Protein AF-A0A3D0TKE5-F1 (afdb_monomer)

Secondary structure (DSSP, 8-state):
------EE-TTT--EESSSS-TTTT-TTSEEEEEEEESSGGGHHHHHHTS---EEEEE-SS--BTTTTB-GGGTTHHHHHHHHHHS---EEEEE--SSHHHHHHHHHHHHHHTTTSSEEEEPPP-

Foldseek 3Di:
DDPLPFFAAPQAGATDSDHNHPLCPDPQADALEEEEEAHNVLVVVVVVVVPHRHYYHYFVHFDDVPVVRDSVNTCVVSVVVSLVVDNRQEYEQEYDPDPRSVVRLVVVCVVCPVSHNYYHYDDDD

Structure (mmCIF, N/CA/C/O backbone):
data_AF-A0A3D0TKE5-F1
#
_entry.id   AF-A0A3D0TKE5-F1
#
loop_
_atom_site.group_PDB
_atom_site.id
_atom_site.type_symbol
_atom_site.label_atom_id
_atom_site.label_alt_id
_atom_site.label_comp_id
_atom_site.label_asym_id
_atom_site.label_entity_id
_atom_site.label_seq_id
_atom_site.pdbx_PDB_ins_code
_atom_site.Cartn_x
_atom_site.Cartn_y
_atom_site.Cartn_z
_atom_site.occupancy
_atom_site.B_iso_or_equiv
_atom_site.auth_seq_id
_atom_site.auth_comp_id
_atom_site.auth_asym_id
_atom_site.auth_atom_id
_atom_site.pdbx_PDB_model_num
ATOM 1 N N . GLN A 1 1 ? -14.247 -25.923 -20.551 1.00 41.09 1 GLN A N 1
ATOM 2 C CA . GLN A 1 1 ? -12.952 -25.491 -19.986 1.00 41.09 1 GLN A CA 1
ATOM 3 C C . GLN A 1 1 ? -13.103 -24.023 -19.604 1.00 41.09 1 GLN A C 1
ATOM 5 O O . GLN A 1 1 ? -13.079 -23.171 -20.483 1.00 41.09 1 GLN A O 1
ATOM 10 N N . VAL A 1 2 ? -13.428 -23.731 -18.342 1.00 48.38 2 VAL A N 1
ATOM 11 C CA . VAL A 1 2 ? -13.696 -22.353 -17.904 1.00 48.38 2 VAL A CA 1
ATOM 12 C C . VAL A 1 2 ? -12.344 -21.673 -17.712 1.00 48.38 2 VAL A C 1
ATOM 14 O O . VAL A 1 2 ? -11.656 -21.917 -16.729 1.00 48.38 2 VAL A O 1
ATOM 17 N N . LYS A 1 3 ? -11.913 -20.882 -18.699 1.00 54.31 3 LYS A N 1
ATOM 18 C CA . LYS A 1 3 ? -10.858 -19.888 -18.492 1.00 54.31 3 LYS A CA 1
ATOM 19 C C . LYS A 1 3 ? -11.466 -18.805 -17.604 1.00 54.31 3 LYS A C 1
ATOM 21 O O . LYS A 1 3 ? -12.072 -17.871 -18.124 1.00 54.31 3 LYS A O 1
ATOM 26 N N . GLU A 1 4 ? -11.378 -18.963 -16.289 1.00 62.72 4 GLU A N 1
ATOM 27 C CA . GLU A 1 4 ? -11.609 -17.849 -15.371 1.00 62.72 4 GLU A CA 1
ATOM 28 C C . GLU A 1 4 ? -10.658 -16.727 -15.794 1.00 62.72 4 GLU A C 1
ATOM 30 O O . GLU A 1 4 ? -9.435 -16.881 -15.786 1.00 62.72 4 GLU A O 1
ATOM 35 N N . GLN A 1 5 ? -11.220 -15.630 -16.304 1.00 77.56 5 GLN A N 1
ATOM 36 C CA . GLN A 1 5 ? -10.426 -14.482 -16.712 1.00 77.56 5 GLN A CA 1
ATOM 37 C C . GLN A 1 5 ? -9.968 -13.781 -15.439 1.00 77.56 5 GLN A C 1
ATOM 39 O O . GLN A 1 5 ? -10.718 -13.004 -14.848 1.00 77.56 5 GLN A O 1
ATOM 44 N N . ILE A 1 6 ? -8.745 -14.093 -15.008 1.00 85.56 6 ILE A N 1
ATOM 45 C CA . ILE A 1 6 ? -8.073 -13.357 -13.942 1.00 85.56 6 ILE A CA 1
ATOM 46 C C . ILE A 1 6 ? -8.075 -11.879 -14.337 1.00 85.56 6 ILE A C 1
ATOM 48 O O . ILE A 1 6 ? -7.592 -11.499 -15.404 1.00 85.56 6 ILE A O 1
ATOM 52 N N . ARG A 1 7 ? -8.642 -11.056 -13.461 1.00 92.06 7 ARG A N 1
ATOM 53 C CA . ARG A 1 7 ? -8.787 -9.607 -13.607 1.00 92.06 7 ARG A CA 1
ATOM 54 C C . ARG A 1 7 ? -8.223 -8.902 -12.380 1.00 92.06 7 ARG A C 1
ATOM 56 O O . ARG A 1 7 ? -7.784 -9.535 -11.420 1.00 92.06 7 ARG A O 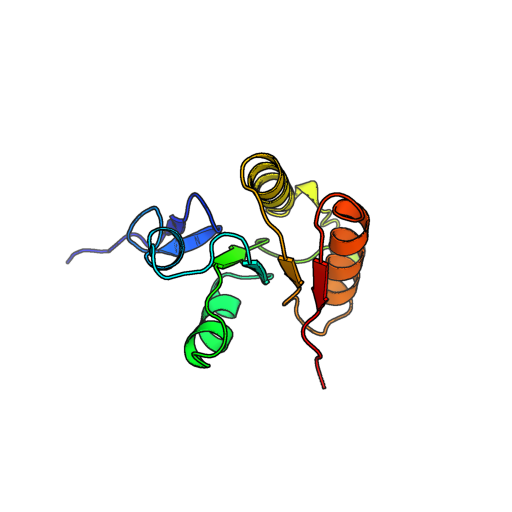1
ATOM 63 N N . TYR A 1 8 ? -8.235 -7.575 -12.419 1.00 94.75 8 TYR A N 1
ATOM 64 C CA . TYR A 1 8 ? -7.878 -6.745 -11.276 1.00 94.75 8 TYR A CA 1
ATOM 65 C C . TYR A 1 8 ? -9.131 -6.333 -10.509 1.00 94.75 8 TYR A C 1
ATOM 67 O O . TYR A 1 8 ? -10.097 -5.864 -11.105 1.00 94.75 8 TYR A O 1
ATOM 75 N N . CYS A 1 9 ? -9.092 -6.474 -9.187 1.00 96.19 9 CYS A N 1
ATOM 76 C CA . CYS A 1 9 ? -10.138 -6.002 -8.286 1.00 96.19 9 CYS A CA 1
ATOM 77 C C . CYS A 1 9 ? -10.365 -4.492 -8.465 1.00 96.19 9 CYS A C 1
ATOM 79 O O . CYS A 1 9 ? -9.408 -3.711 -8.451 1.00 96.19 9 CYS A O 1
ATOM 81 N N . SER A 1 10 ? -11.622 -4.067 -8.571 1.00 94.50 10 SER A N 1
ATOM 82 C CA . SER A 1 10 ? -12.003 -2.655 -8.703 1.00 94.50 10 SER A CA 1
ATOM 83 C C . SER A 1 10 ? -11.540 -1.797 -7.518 1.00 94.50 10 SER A C 1
ATOM 85 O O . SER A 1 10 ? -11.202 -0.627 -7.711 1.00 94.50 10 SER A O 1
ATOM 87 N N . VAL A 1 11 ? -11.449 -2.391 -6.321 1.00 94.56 11 VAL A N 1
ATOM 88 C CA . VAL A 1 11 ? -11.097 -1.714 -5.060 1.00 94.56 11 VAL A CA 1
ATOM 89 C C . VAL A 1 11 ? -9.587 -1.673 -4.826 1.00 94.56 11 VAL A C 1
ATOM 91 O O . VAL A 1 11 ? -9.003 -0.598 -4.706 1.00 94.56 11 VAL A O 1
ATOM 94 N N . CYS A 1 12 ? -8.935 -2.837 -4.738 1.00 95.75 12 CYS A N 1
ATOM 95 C CA . CYS A 1 12 ? -7.519 -2.925 -4.366 1.00 95.75 12 CYS A CA 1
ATOM 96 C C . CYS A 1 12 ? -6.567 -3.089 -5.550 1.00 95.75 12 CYS A C 1
ATOM 98 O O . CYS A 1 12 ? -5.361 -2.987 -5.361 1.00 95.75 12 CYS A O 1
ATOM 100 N N . SER A 1 13 ? -7.076 -3.357 -6.757 1.00 96.38 13 SER A N 1
ATOM 101 C CA . SER A 1 13 ? -6.276 -3.706 -7.943 1.00 96.38 13 SER A CA 1
ATOM 102 C C . SER A 1 13 ? -5.406 -4.969 -7.794 1.00 96.38 13 SER A C 1
ATOM 104 O O . SER A 1 13 ? -4.488 -5.180 -8.578 1.00 96.38 13 SER A O 1
ATOM 106 N N . GLY A 1 14 ? -5.693 -5.839 -6.820 1.00 95.31 14 GLY A N 1
ATOM 107 C CA . GLY A 1 14 ? -5.111 -7.186 -6.733 1.00 95.31 14 GLY A CA 1
ATOM 108 C C . GLY A 1 14 ? -5.722 -8.158 -7.748 1.00 95.31 14 GLY A C 1
ATOM 109 O O . GLY A 1 14 ? -6.782 -7.877 -8.307 1.00 95.31 14 GLY A O 1
ATOM 110 N N . PHE A 1 15 ? -5.075 -9.306 -7.973 1.00 94.25 15 PHE A N 1
ATOM 111 C CA . PHE A 1 15 ? -5.631 -10.360 -8.828 1.00 94.25 15 PHE A CA 1
ATOM 112 C C . PHE A 1 15 ? -6.893 -10.954 -8.215 1.00 94.25 15 PHE A C 1
ATOM 114 O O . PHE A 1 15 ? -6.936 -11.243 -7.019 1.00 94.25 15 PHE A O 1
ATOM 121 N N . THR A 1 16 ? -7.909 -11.152 -9.046 1.00 94.12 16 THR A N 1
ATOM 122 C CA . THR A 1 16 ? -9.133 -11.825 -8.642 1.00 94.12 16 THR A CA 1
ATOM 123 C C . THR A 1 16 ? -9.905 -12.359 -9.840 1.00 94.12 16 THR A C 1
ATOM 125 O O . THR A 1 16 ? -9.796 -11.859 -10.956 1.00 94.12 16 THR A O 1
ATOM 128 N N . ASP A 1 17 ? -10.698 -13.381 -9.591 1.00 92.81 17 ASP A N 1
ATOM 129 C CA . ASP A 1 17 ? -11.746 -13.928 -10.440 1.00 92.81 17 ASP A CA 1
ATOM 130 C C . ASP A 1 17 ? -13.131 -13.351 -10.084 1.00 92.81 17 ASP A C 1
ATOM 132 O O . ASP A 1 17 ? -14.017 -13.331 -10.937 1.00 92.81 17 ASP A O 1
ATOM 136 N N . ILE A 1 18 ? -13.314 -12.787 -8.883 1.00 92.62 18 ILE A N 1
ATOM 137 C CA . ILE A 1 18 ? -14.566 -12.193 -8.382 1.00 92.62 18 ILE A CA 1
ATOM 138 C C . ILE A 1 18 ? -14.321 -10.738 -7.962 1.00 92.62 18 ILE A C 1
ATOM 140 O O . ILE A 1 18 ? -13.402 -10.449 -7.210 1.00 92.62 18 ILE A O 1
ATOM 144 N N . ASP A 1 19 ? -15.141 -9.798 -8.432 1.00 93.19 19 ASP A N 1
ATOM 145 C CA . ASP A 1 19 ? -14.979 -8.370 -8.128 1.00 93.19 19 ASP A CA 1
ATOM 146 C C . ASP A 1 19 ? -16.166 -7.843 -7.298 1.00 93.19 19 ASP A C 1
ATOM 148 O O . ASP A 1 19 ? -17.300 -7.951 -7.773 1.00 93.19 19 ASP A O 1
ATOM 152 N N . PRO A 1 20 ? -15.955 -7.270 -6.092 1.00 94.44 20 PRO A N 1
ATOM 153 C CA . PRO A 1 20 ? -14.684 -7.104 -5.371 1.00 94.44 20 PRO A CA 1
ATOM 154 C C . PRO A 1 20 ? -14.052 -8.423 -4.912 1.00 94.44 20 PRO A C 1
ATOM 156 O O . PRO A 1 20 ? -14.755 -9.390 -4.629 1.00 94.44 20 PRO A O 1
ATOM 159 N N . CYS A 1 21 ? -12.720 -8.440 -4.783 1.00 95.69 21 CYS A N 1
ATOM 160 C CA . CYS A 1 21 ? -12.003 -9.642 -4.355 1.00 95.69 21 CYS A CA 1
ATOM 161 C C . CYS A 1 21 ? -12.373 -10.064 -2.928 1.00 95.69 21 CYS A C 1
ATOM 163 O O . CYS A 1 21 ? -12.758 -9.233 -2.101 1.00 95.69 21 CYS A O 1
ATOM 165 N N . ALA A 1 22 ? -12.136 -11.342 -2.618 1.00 94.31 22 ALA A N 1
ATOM 166 C CA . ALA A 1 22 ? -12.465 -11.937 -1.325 1.00 94.31 22 ALA A CA 1
ATOM 167 C C . ALA A 1 22 ? -11.916 -11.156 -0.121 1.00 94.31 22 ALA A C 1
ATOM 169 O O . ALA A 1 22 ? -12.573 -11.119 0.906 1.00 94.31 22 ALA A O 1
ATOM 170 N N . ILE A 1 23 ? -10.751 -10.502 -0.234 1.00 95.25 23 ILE A N 1
ATOM 171 C CA . ILE A 1 23 ? -10.179 -9.691 0.856 1.00 95.25 23 ILE A CA 1
ATOM 172 C C . ILE A 1 23 ? -10.958 -8.380 1.040 1.00 95.25 23 ILE A C 1
ATOM 174 O O . ILE A 1 23 ? -11.261 -7.993 2.166 1.00 95.25 23 ILE A O 1
ATOM 178 N N . CYS A 1 24 ? -11.304 -7.701 -0.055 1.00 95.19 24 CYS A N 1
ATOM 179 C CA . CYS A 1 24 ? -12.041 -6.437 -0.011 1.00 95.19 24 CYS A CA 1
ATOM 180 C C . CYS A 1 24 ? -13.496 -6.622 0.428 1.00 95.19 24 CYS A C 1
ATOM 182 O O . CYS A 1 24 ? -14.035 -5.749 1.098 1.00 95.19 24 CYS A O 1
ATOM 184 N N . SER A 1 25 ? -14.126 -7.745 0.078 1.00 95.19 25 SER A N 1
ATOM 185 C CA . SER A 1 25 ? -15.503 -8.049 0.476 1.00 95.19 25 SER A CA 1
ATOM 186 C C . SER A 1 25 ? -15.616 -8.674 1.872 1.00 95.19 25 SER A C 1
ATOM 188 O O . SER A 1 25 ? -16.729 -8.904 2.344 1.00 95.19 25 SER A O 1
ATOM 190 N N . HIS A 1 26 ? -14.500 -8.999 2.537 1.00 95.00 26 HIS A N 1
ATOM 191 C CA . HIS A 1 26 ? -14.544 -9.6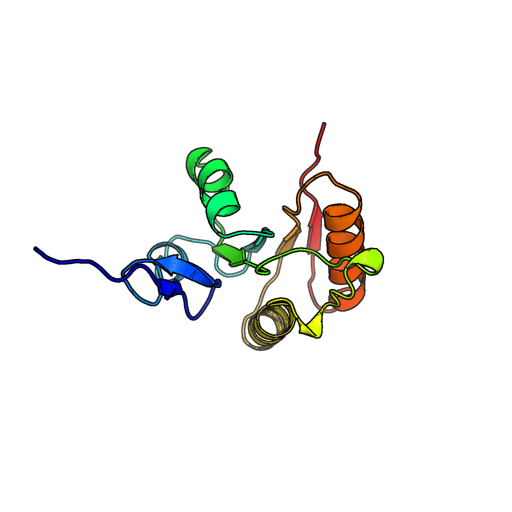87 3.824 1.00 95.00 26 HIS A CA 1
ATOM 192 C C . HIS A 1 26 ? -14.818 -8.722 4.981 1.00 95.00 26 HIS A C 1
ATOM 194 O O . HIS A 1 26 ? -13.981 -7.896 5.340 1.00 95.00 26 HIS A O 1
ATOM 200 N N . SER A 1 27 ? -15.978 -8.876 5.618 1.00 92.44 27 SER A N 1
ATOM 201 C CA . SER A 1 27 ? -16.427 -8.017 6.720 1.00 92.44 27 SER A CA 1
ATOM 202 C C . SER A 1 27 ? -15.641 -8.184 8.023 1.00 92.44 27 SER A C 1
ATOM 204 O O . SER A 1 27 ? -15.692 -7.298 8.867 1.00 92.44 27 SER A O 1
ATOM 206 N N . SER A 1 28 ? -14.913 -9.293 8.203 1.00 93.62 28 SER A N 1
ATOM 207 C CA . SER A 1 28 ? -14.080 -9.509 9.398 1.00 93.62 28 SER A CA 1
ATOM 208 C C . SER A 1 28 ? -12.711 -8.815 9.321 1.00 93.62 28 SER A C 1
ATOM 210 O O . SER A 1 28 ? -11.990 -8.772 10.318 1.00 93.62 28 SER A O 1
ATOM 212 N N . ARG A 1 29 ? -12.340 -8.290 8.141 1.00 94.81 29 ARG A N 1
ATOM 213 C CA . ARG A 1 29 ? -11.103 -7.528 7.928 1.00 94.81 29 ARG A CA 1
ATOM 214 C C . ARG A 1 29 ? -11.266 -6.102 8.420 1.00 94.81 29 ARG A C 1
ATOM 216 O O . ARG A 1 29 ? -12.332 -5.504 8.271 1.00 94.81 29 ARG A O 1
ATOM 223 N N . ASP A 1 30 ? -10.170 -5.531 8.897 1.00 95.38 30 ASP A N 1
ATOM 224 C CA . ASP A 1 30 ? -10.129 -4.110 9.205 1.00 95.38 30 ASP A CA 1
ATOM 225 C C . ASP A 1 30 ? -10.029 -3.292 7.909 1.00 95.38 30 ASP A C 1
ATOM 227 O O . ASP A 1 30 ? -8.995 -3.243 7.243 1.00 95.38 30 ASP A O 1
ATOM 231 N N . GLN A 1 31 ? -11.134 -2.650 7.534 1.00 94.31 31 GLN A N 1
ATOM 232 C CA . GLN A 1 31 ? -11.209 -1.818 6.333 1.00 94.31 31 GLN A CA 1
ATOM 233 C C . GLN A 1 31 ? -10.515 -0.458 6.507 1.00 94.31 31 GLN A C 1
ATOM 235 O O . GLN A 1 31 ? -10.312 0.242 5.515 1.00 94.31 31 GLN A O 1
ATOM 240 N N . GLN A 1 32 ? -10.158 -0.074 7.739 1.00 95.25 32 GLN A N 1
ATOM 241 C CA . GLN A 1 32 ? -9.462 1.179 8.040 1.00 95.25 32 GLN A CA 1
ATOM 242 C C . GLN A 1 32 ? -7.937 1.040 7.965 1.00 95.25 32 GLN A C 1
ATOM 244 O O . GLN A 1 32 ? -7.249 2.056 7.870 1.00 95.25 32 GLN A O 1
ATOM 249 N N . GLN A 1 33 ? -7.417 -0.191 7.966 1.00 96.06 33 GLN A N 1
ATOM 250 C CA . GLN A 1 33 ? -6.000 -0.487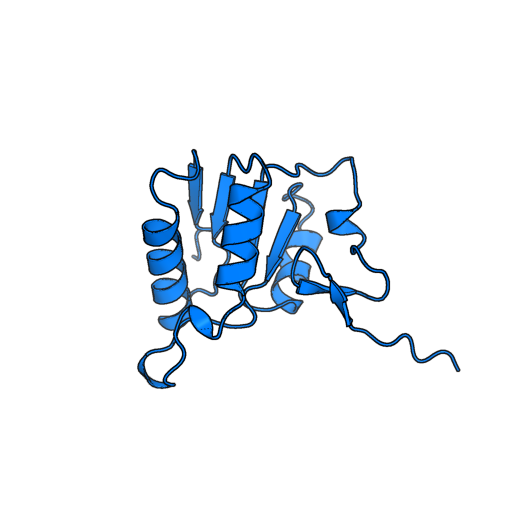 7.765 1.00 96.06 33 GLN A CA 1
ATOM 251 C C . GLN A 1 33 ? -5.737 -0.897 6.315 1.00 96.06 33 GLN A C 1
ATOM 253 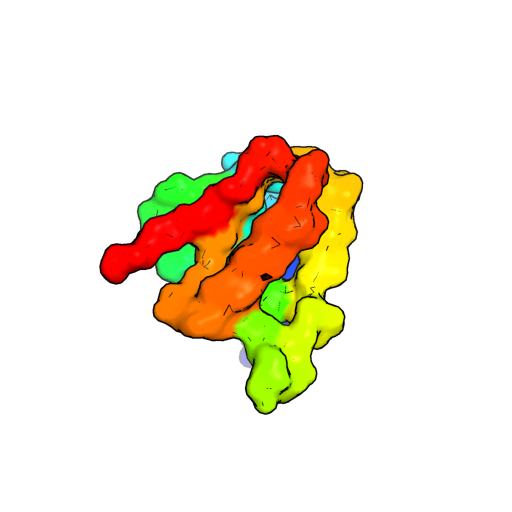O O . GLN A 1 33 ? -6.217 -1.934 5.848 1.00 96.06 33 GLN A O 1
ATOM 258 N N . VAL A 1 34 ? -4.932 -0.110 5.600 1.00 96.94 34 VAL A N 1
ATOM 259 C CA . VAL A 1 34 ? -4.579 -0.379 4.199 1.00 96.94 34 VAL A CA 1
ATOM 260 C C . VAL A 1 34 ? -3.084 -0.650 4.067 1.00 96.94 34 VAL A C 1
ATOM 262 O O . VAL A 1 34 ? -2.258 0.228 4.298 1.00 96.94 34 VAL A O 1
ATOM 265 N N . CYS A 1 35 ? -2.732 -1.855 3.625 1.00 96.88 35 CYS A N 1
ATOM 266 C CA . CYS A 1 35 ? -1.373 -2.226 3.250 1.00 96.88 35 CYS A CA 1
ATOM 267 C C . CYS A 1 35 ? -1.141 -1.969 1.755 1.00 96.88 35 CYS A C 1
ATOM 269 O O . CYS A 1 35 ? -1.780 -2.577 0.892 1.00 96.88 35 CYS A O 1
ATOM 271 N N . VAL A 1 36 ? -0.237 -1.045 1.443 1.00 97.00 36 VAL A N 1
ATOM 272 C CA . VAL A 1 36 ? 0.092 -0.640 0.075 1.00 97.00 36 VAL A CA 1
ATOM 273 C C . VAL A 1 36 ? 1.276 -1.450 -0.433 1.00 97.00 36 VAL A C 1
ATOM 275 O O . VAL A 1 36 ? 2.354 -1.402 0.154 1.00 97.00 36 VAL A O 1
ATOM 278 N N . VAL A 1 37 ? 1.092 -2.137 -1.557 1.00 96.12 37 VAL A N 1
ATOM 279 C CA . VAL A 1 37 ? 2.118 -2.950 -2.222 1.00 96.12 37 VAL A CA 1
ATOM 280 C C . VAL A 1 37 ? 2.333 -2.508 -3.670 1.00 96.12 37 VAL A C 1
ATOM 282 O O . VAL A 1 37 ? 1.458 -1.898 -4.286 1.00 96.12 37 VAL A O 1
ATOM 285 N N . GLU A 1 38 ? 3.489 -2.835 -4.247 1.00 95.38 38 GLU A N 1
ATOM 286 C CA . GLU A 1 38 ? 3.817 -2.451 -5.628 1.00 95.38 38 GLU A CA 1
ATOM 287 C C . GLU A 1 38 ? 3.058 -3.294 -6.656 1.00 95.38 38 GLU A C 1
ATOM 289 O O . GLU A 1 38 ? 2.477 -2.754 -7.598 1.00 95.38 38 GLU A O 1
ATOM 294 N N . GLN A 1 39 ? 3.031 -4.614 -6.469 1.00 95.25 39 GLN A N 1
ATOM 295 C CA . GLN A 1 39 ? 2.495 -5.576 -7.430 1.00 95.25 39 GLN A CA 1
ATOM 296 C C . GLN A 1 39 ? 1.497 -6.541 -6.765 1.00 95.25 39 GLN A C 1
ATOM 298 O O . GLN A 1 39 ? 1.588 -6.794 -5.562 1.00 95.25 39 GLN A O 1
ATOM 303 N N . PRO A 1 40 ? 0.539 -7.133 -7.507 1.00 94.19 40 PRO A N 1
ATOM 304 C CA . PRO A 1 40 ? -0.473 -8.012 -6.910 1.00 94.19 40 PRO A CA 1
ATOM 305 C C . PRO A 1 40 ? 0.113 -9.252 -6.236 1.00 94.19 40 PRO A C 1
ATOM 307 O O . PRO A 1 40 ? -0.418 -9.737 -5.241 1.00 94.19 40 PRO A O 1
ATOM 310 N N . ASN A 1 41 ? 1.226 -9.760 -6.767 1.00 92.81 41 ASN A N 1
ATOM 311 C CA . ASN A 1 41 ? 1.949 -10.900 -6.208 1.00 92.81 41 ASN A CA 1
ATOM 312 C C . ASN A 1 41 ? 2.554 -10.602 -4.824 1.00 92.81 41 ASN A C 1
ATOM 314 O O . ASN A 1 41 ? 2.771 -11.537 -4.058 1.00 92.81 41 ASN A O 1
ATOM 318 N N . ASN A 1 42 ? 2.774 -9.332 -4.467 1.00 92.19 42 ASN A N 1
ATOM 319 C CA . ASN A 1 42 ? 3.250 -8.944 -3.139 1.00 92.19 42 ASN A CA 1
ATOM 320 C C . ASN A 1 42 ? 2.184 -9.127 -2.043 1.00 92.19 42 ASN A C 1
ATOM 322 O O . ASN A 1 42 ? 2.541 -9.168 -0.870 1.00 92.19 42 ASN A O 1
ATOM 326 N N . ILE A 1 43 ? 0.899 -9.288 -2.391 1.00 93.44 43 ILE A N 1
ATOM 327 C CA . ILE A 1 43 ? -0.161 -9.578 -1.409 1.00 93.44 43 ILE A CA 1
ATOM 328 C C . ILE A 1 43 ? 0.057 -10.960 -0.782 1.00 93.44 43 ILE A C 1
ATOM 330 O O . ILE A 1 43 ? -0.015 -11.112 0.435 1.00 93.44 43 ILE A O 1
ATOM 334 N N . PHE A 1 44 ? 0.357 -11.965 -1.609 1.00 91.94 44 PHE A N 1
ATOM 335 C CA . PHE A 1 44 ? 0.441 -13.365 -1.193 1.00 91.94 44 PHE A CA 1
ATOM 336 C C . PHE A 1 44 ? 1.387 -13.635 -0.006 1.00 91.94 44 PHE A C 1
ATOM 338 O O . PHE A 1 44 ? 0.945 -14.292 0.935 1.00 91.94 44 PHE A O 1
ATOM 345 N N . PRO A 1 45 ? 2.652 -13.164 0.021 1.00 91.06 45 PRO A N 1
ATOM 346 C CA . PRO A 1 45 ? 3.540 -13.420 1.157 1.00 91.06 45 PRO A CA 1
ATOM 347 C C . PRO A 1 45 ? 3.043 -12.789 2.465 1.00 91.06 45 PRO A C 1
ATOM 349 O O . PRO A 1 45 ? 3.189 -13.402 3.522 1.00 91.06 45 PRO A O 1
ATOM 352 N N . ILE A 1 46 ? 2.419 -11.607 2.404 1.00 91.69 46 ILE A N 1
ATOM 353 C CA . ILE A 1 46 ? 1.865 -10.932 3.586 1.00 91.69 46 ILE A CA 1
ATOM 354 C C . ILE A 1 46 ? 0.634 -11.693 4.079 1.00 91.69 46 ILE A C 1
ATOM 356 O O . ILE A 1 46 ? 0.526 -11.996 5.264 1.00 91.69 46 ILE A O 1
ATOM 360 N N . GLU A 1 47 ? -0.261 -12.057 3.166 1.00 92.56 47 GLU A N 1
ATOM 361 C CA . GLU A 1 47 ? -1.483 -12.798 3.469 1.00 92.56 47 GLU A CA 1
ATOM 362 C C . GLU A 1 47 ? -1.169 -14.185 4.056 1.00 92.56 47 GLU A C 1
ATOM 364 O O . GLU A 1 47 ? -1.752 -14.594 5.057 1.00 92.56 47 GLU A O 1
ATOM 369 N N . LYS A 1 48 ? -0.159 -14.875 3.506 1.00 91.69 48 LYS A N 1
ATOM 370 C CA . LYS A 1 48 ? 0.310 -16.180 3.993 1.00 91.69 48 LYS A CA 1
ATOM 371 C C . LYS A 1 48 ? 0.831 -16.131 5.433 1.00 91.69 48 LYS A C 1
ATOM 373 O O . LYS A 1 48 ? 0.782 -17.151 6.116 1.00 91.69 48 LYS A O 1
ATOM 378 N N . SER A 1 49 ? 1.319 -14.981 5.905 1.00 89.94 49 SER A N 1
ATOM 379 C CA . SER A 1 49 ? 1.752 -14.834 7.302 1.00 89.94 49 SER A CA 1
ATOM 380 C C . SER A 1 49 ? 0.591 -14.957 8.298 1.00 89.94 49 SER A C 1
ATOM 382 O O . SER A 1 49 ? 0.818 -15.306 9.452 1.00 89.94 49 SER A O 1
ATOM 384 N N . GLY A 1 50 ? -0.643 -14.650 7.876 1.00 89.25 50 GLY A N 1
ATOM 385 C CA . GLY A 1 50 ? -1.832 -14.629 8.734 1.00 89.25 50 GLY A CA 1
ATOM 386 C C . GLY A 1 50 ? -1.838 -13.534 9.812 1.00 89.25 50 GLY A C 1
ATOM 387 O O . GLY A 1 50 ? -2.788 -13.455 10.591 1.00 89.25 50 GLY A O 1
ATOM 388 N N . VAL A 1 51 ? -0.800 -12.691 9.875 1.00 89.00 51 VAL A N 1
ATOM 389 C CA . VAL A 1 51 ? -0.648 -11.645 10.900 1.00 89.00 51 VAL A CA 1
ATOM 390 C C . VAL A 1 51 ? -1.456 -10.401 10.542 1.00 89.00 51 VAL A C 1
ATOM 392 O O . VAL A 1 51 ? -2.097 -9.800 11.403 1.00 89.00 51 VAL A O 1
ATOM 395 N N . PHE A 1 52 ? -1.447 -10.013 9.267 1.00 93.00 52 PHE A N 1
ATOM 396 C CA . PHE A 1 52 ? -2.139 -8.817 8.807 1.00 93.00 52 PHE A CA 1
ATOM 397 C C . PHE A 1 52 ? -3.623 -9.100 8.550 1.00 93.00 52 PHE A C 1
ATOM 399 O O . PHE A 1 52 ? -3.973 -9.957 7.741 1.00 93.00 52 PHE A O 1
ATOM 406 N N . LYS A 1 53 ? -4.502 -8.353 9.228 1.00 93.62 53 LYS A N 1
ATOM 407 C CA . LYS A 1 53 ? -5.966 -8.488 9.117 1.00 93.62 53 LYS A CA 1
ATOM 408 C C . LYS A 1 53 ? -6.648 -7.312 8.422 1.00 93.62 53 LYS A C 1
ATOM 410 O O . LYS A 1 53 ? -7.874 -7.297 8.329 1.00 93.62 53 LYS A O 1
ATOM 415 N N . GLY A 1 54 ? -5.875 -6.348 7.934 1.00 95.50 54 GLY A N 1
ATOM 416 C CA . GLY A 1 54 ? -6.405 -5.258 7.131 1.00 95.50 54 GLY A CA 1
ATOM 417 C C . GLY A 1 54 ? -6.614 -5.659 5.672 1.00 95.50 54 GLY A C 1
ATOM 418 O O . GLY A 1 54 ? -6.620 -6.839 5.301 1.00 95.50 54 GLY A O 1
ATOM 419 N N . VAL A 1 55 ? -6.757 -4.648 4.827 1.00 96.50 55 VAL A N 1
ATOM 420 C CA . VAL A 1 55 ? -6.956 -4.791 3.383 1.00 96.50 55 VAL A CA 1
ATOM 421 C C . VAL A 1 55 ? -5.762 -4.259 2.599 1.00 96.50 55 VAL A C 1
ATOM 423 O O . VAL A 1 55 ? -4.928 -3.528 3.121 1.00 96.50 55 VAL A O 1
ATOM 426 N N . TYR A 1 56 ? -5.667 -4.619 1.321 1.00 97.12 56 TYR A N 1
ATOM 427 C CA . TYR A 1 56 ? -4.528 -4.249 0.477 1.00 97.12 56 TYR A CA 1
ATOM 428 C C . TYR A 1 56 ? -4.876 -3.163 -0.529 1.00 97.12 56 TYR A C 1
ATOM 430 O O . TYR A 1 56 ? -6.045 -2.981 -0.875 1.00 97.12 56 TYR A O 1
ATOM 438 N N . HIS A 1 57 ? -3.858 -2.489 -1.052 1.00 97.62 57 HIS A N 1
ATOM 439 C CA . HIS A 1 57 ? -3.931 -1.656 -2.248 1.00 97.62 57 HIS A CA 1
ATOM 440 C C . HIS A 1 57 ? -2.689 -1.869 -3.108 1.00 97.62 57 HIS A C 1
ATOM 442 O O . HIS A 1 57 ? -1.575 -1.823 -2.597 1.00 97.62 57 HIS A O 1
ATOM 448 N N . VAL A 1 58 ? -2.869 -2.080 -4.409 1.00 97.44 58 VAL A N 1
ATOM 449 C CA . VAL A 1 58 ? -1.771 -2.360 -5.335 1.00 97.44 58 VAL A CA 1
ATOM 450 C C . VAL A 1 58 ? -1.512 -1.167 -6.249 1.00 97.44 58 VAL A C 1
ATOM 452 O O . VAL A 1 58 ? -2.400 -0.732 -6.987 1.00 97.44 58 VAL A O 1
ATOM 455 N N . LEU A 1 59 ? -0.275 -0.666 -6.229 1.00 96.44 59 LEU A N 1
ATOM 456 C CA . LEU A 1 59 ? 0.158 0.502 -7.000 1.00 96.44 59 LEU A CA 1
ATOM 457 C C . LEU A 1 59 ? 0.374 0.222 -8.492 1.00 96.44 59 LEU A C 1
ATOM 459 O O . LEU A 1 59 ? 0.344 1.170 -9.268 1.00 96.44 59 LEU A O 1
ATOM 463 N N . MET A 1 60 ? 0.540 -1.042 -8.896 1.00 94.81 60 MET A N 1
ATOM 464 C CA . MET A 1 60 ? 0.931 -1.459 -10.256 1.00 94.81 60 MET A CA 1
ATOM 465 C C . MET A 1 60 ? 2.342 -1.006 -10.653 1.00 94.81 60 MET A C 1
ATOM 467 O O . MET A 1 60 ? 2.621 -0.761 -11.823 1.00 94.81 60 MET A O 1
ATOM 471 N N . GLY A 1 61 ? 3.253 -0.905 -9.688 1.00 94.12 61 GLY A N 1
ATOM 472 C CA . GLY A 1 61 ? 4.625 -0.470 -9.923 1.00 94.12 61 GLY A CA 1
ATOM 473 C C . GLY A 1 61 ? 5.184 0.372 -8.791 1.00 94.12 61 GLY A C 1
ATOM 474 O O . GLY A 1 61 ? 4.630 0.430 -7.694 1.00 94.12 61 GLY A O 1
ATOM 475 N N . ALA A 1 62 ? 6.293 1.025 -9.106 1.00 94.69 62 ALA A N 1
ATOM 476 C CA . ALA A 1 62 ? 7.005 1.949 -8.245 1.00 94.69 62 ALA A CA 1
ATOM 477 C C . ALA A 1 62 ? 7.416 3.174 -9.069 1.00 94.69 62 ALA A C 1
ATOM 479 O O . ALA A 1 62 ? 7.614 3.080 -10.283 1.00 94.69 62 ALA A O 1
ATOM 480 N N . ILE A 1 63 ? 7.549 4.313 -8.401 1.00 93.69 63 ILE A N 1
ATOM 481 C CA . ILE A 1 63 ? 8.040 5.555 -8.987 1.00 93.69 63 ILE A CA 1
ATOM 482 C C . ILE A 1 63 ? 9.490 5.344 -9.421 1.00 93.69 63 ILE A C 1
ATOM 484 O O . ILE A 1 63 ? 10.330 4.860 -8.659 1.00 93.69 63 ILE A O 1
ATOM 488 N N . SER A 1 64 ? 9.774 5.712 -10.665 1.00 91.75 64 SER A N 1
ATOM 489 C CA . SER A 1 64 ? 11.093 5.607 -11.274 1.00 91.75 64 SER A CA 1
ATOM 490 C C . SER A 1 64 ? 11.335 6.807 -12.182 1.00 91.75 64 SER A C 1
ATOM 492 O O . SER A 1 64 ? 10.943 6.782 -13.349 1.00 91.75 64 SER A O 1
ATOM 494 N N . PRO A 1 65 ? 11.997 7.866 -11.684 1.00 86.00 65 PRO A N 1
ATOM 495 C CA . PRO A 1 65 ? 12.328 9.027 -12.506 1.00 86.00 65 PRO A CA 1
ATOM 496 C C . PRO A 1 65 ? 13.204 8.659 -13.711 1.00 86.00 65 PRO A C 1
ATOM 498 O O . PRO A 1 65 ? 13.042 9.234 -14.782 1.00 86.00 65 PRO A O 1
ATOM 501 N N . LEU A 1 66 ? 14.086 7.664 -13.549 1.00 89.25 66 LEU A N 1
ATOM 502 C CA . LEU A 1 66 ? 14.959 7.162 -14.616 1.00 89.25 66 LEU A CA 1
ATOM 503 C C . LEU A 1 66 ? 14.173 6.492 -15.751 1.00 89.25 66 LEU A C 1
ATOM 505 O O . LEU A 1 66 ? 14.528 6.662 -16.912 1.00 89.25 66 LEU A O 1
ATOM 509 N N . ASP A 1 67 ? 13.093 5.779 -15.416 1.00 88.94 67 ASP A N 1
ATOM 510 C CA . ASP A 1 67 ? 12.213 5.129 -16.396 1.00 88.94 67 ASP A CA 1
ATOM 511 C C . ASP A 1 67 ? 11.070 6.063 -16.860 1.00 88.94 67 ASP A C 1
ATOM 513 O O . ASP A 1 67 ? 10.177 5.637 -17.592 1.00 88.94 67 ASP A O 1
ATOM 517 N N . GLY A 1 68 ? 11.045 7.325 -16.406 1.00 89.31 68 GLY A N 1
ATOM 518 C CA . GLY A 1 68 ? 9.953 8.265 -16.679 1.00 89.31 68 GLY A CA 1
ATOM 519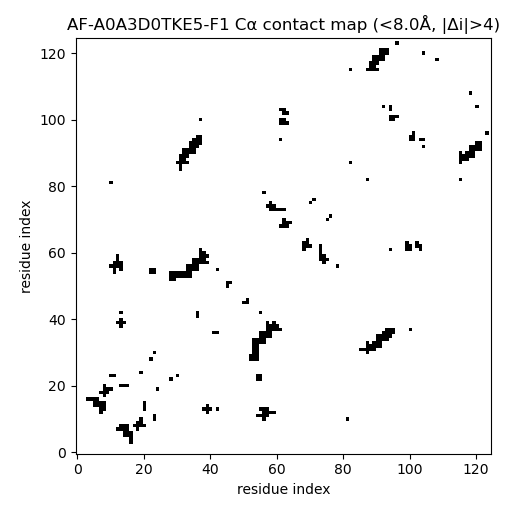 C C . GLY A 1 68 ? 8.606 7.841 -16.078 1.00 89.31 68 GLY A C 1
ATOM 520 O O . GLY A 1 68 ? 7.559 8.176 -16.630 1.00 89.31 68 GLY A O 1
ATOM 521 N N . ILE A 1 69 ? 8.617 7.077 -14.978 1.00 92.56 69 ILE A N 1
ATOM 522 C CA . ILE A 1 69 ? 7.422 6.604 -14.266 1.00 92.56 69 ILE A CA 1
ATOM 523 C C . ILE A 1 69 ? 7.177 7.492 -13.045 1.00 92.56 69 ILE A C 1
ATOM 525 O O . ILE A 1 69 ? 7.858 7.381 -12.024 1.00 92.56 69 ILE A O 1
ATOM 529 N N . GLY A 1 70 ? 6.181 8.363 -13.149 1.00 91.19 70 GLY A N 1
ATOM 530 C CA . GLY A 1 70 ? 5.660 9.185 -12.065 1.00 91.19 70 GLY A CA 1
ATOM 531 C C . GLY A 1 70 ? 4.439 8.572 -11.361 1.00 91.19 70 GLY A C 1
ATOM 532 O O . GLY A 1 70 ? 3.920 7.531 -11.770 1.00 91.19 70 GLY A O 1
ATOM 533 N N . PRO A 1 71 ? 3.929 9.236 -10.310 1.00 89.62 71 PRO A N 1
ATOM 534 C CA . PRO A 1 71 ? 2.789 8.755 -9.523 1.00 89.62 71 PRO A CA 1
ATOM 535 C C . PRO A 1 71 ? 1.480 8.654 -10.320 1.00 89.62 71 PRO A C 1
ATOM 537 O O . PRO A 1 71 ? 0.652 7.798 -10.019 1.00 89.62 71 PRO A O 1
ATOM 540 N N . GLU A 1 72 ? 1.305 9.477 -11.357 1.00 88.88 72 GLU A N 1
ATOM 541 C CA . GLU A 1 72 ? 0.124 9.467 -12.239 1.00 88.88 72 GLU A CA 1
ATOM 542 C C . GLU A 1 72 ? 0.034 8.200 -13.108 1.00 88.88 72 GLU A C 1
ATOM 544 O O . GLU A 1 72 ? -1.050 7.819 -13.545 1.00 88.88 72 GLU A O 1
ATOM 549 N N . GLN A 1 73 ? 1.166 7.529 -13.350 1.00 90.00 73 GLN A N 1
ATOM 550 C CA . GLN A 1 73 ? 1.228 6.251 -14.074 1.00 90.00 73 GLN A CA 1
ATOM 551 C C . GLN A 1 73 ? 0.973 5.047 -13.158 1.00 90.00 73 GLN A C 1
ATOM 553 O O . GLN A 1 73 ? 0.870 3.918 -13.633 1.00 90.00 73 GLN A O 1
ATOM 558 N N . LEU A 1 74 ? 0.870 5.279 -11.849 1.00 93.00 74 LEU A N 1
ATOM 559 C CA . LEU A 1 74 ? 0.574 4.271 -10.843 1.00 93.00 74 LEU A CA 1
ATOM 560 C C . LEU A 1 74 ? -0.878 4.403 -10.368 1.00 93.00 74 LEU A C 1
ATOM 562 O O . LEU A 1 74 ? -1.546 5.423 -10.535 1.00 93.00 74 LEU A O 1
ATOM 566 N N . ASN A 1 75 ? -1.363 3.396 -9.649 1.00 93.94 75 ASN A N 1
ATOM 567 C CA . ASN A 1 75 ? -2.678 3.418 -9.004 1.00 93.94 75 ASN A CA 1
ATOM 568 C C . ASN A 1 75 ? -2.733 4.304 -7.740 1.00 93.94 75 ASN A C 1
ATOM 570 O O . ASN A 1 75 ? -3.530 4.047 -6.829 1.00 93.94 75 ASN A O 1
ATOM 574 N N . VAL A 1 76 ? -1.929 5.370 -7.678 1.00 94.12 76 VAL A N 1
ATOM 575 C CA . VAL A 1 76 ? -1.951 6.359 -6.588 1.00 94.12 76 VAL A CA 1
ATOM 576 C C . VAL A 1 76 ? -3.264 7.135 -6.599 1.00 94.12 76 VAL A C 1
ATOM 578 O O . VAL A 1 76 ? -3.853 7.353 -5.546 1.00 94.12 76 VAL A O 1
ATOM 581 N N . LYS A 1 77 ? -3.800 7.477 -7.777 1.00 92.31 77 LYS A N 1
ATOM 582 C CA . LYS A 1 77 ? -5.097 8.167 -7.880 1.00 92.31 77 LYS A CA 1
ATOM 583 C C . LYS A 1 77 ? -6.241 7.349 -7.270 1.00 92.31 77 LYS A C 1
ATOM 585 O O . LYS A 1 77 ? -7.072 7.891 -6.546 1.00 92.31 77 LYS A O 1
ATOM 590 N N . LYS A 1 78 ? -6.263 6.031 -7.510 1.00 93.75 78 LYS A N 1
ATOM 591 C CA . LYS A 1 78 ? -7.239 5.128 -6.874 1.00 93.75 78 LYS A CA 1
ATOM 592 C C . LYS A 1 78 ? -7.046 5.068 -5.360 1.00 93.75 78 LYS A C 1
ATOM 594 O O . LYS A 1 78 ? -8.036 5.062 -4.637 1.00 93.75 78 LYS A O 1
ATOM 599 N N . LEU A 1 79 ? -5.796 5.048 -4.890 1.00 95.00 79 LEU A N 1
ATOM 600 C CA . LEU A 1 79 ? -5.487 5.083 -3.459 1.00 95.00 79 LEU A CA 1
ATOM 601 C C . LEU A 1 79 ? -6.005 6.373 -2.815 1.00 95.00 79 LEU A C 1
ATOM 603 O O . LEU A 1 79 ? -6.688 6.304 -1.800 1.00 95.00 79 LEU A O 1
ATOM 607 N N . ARG A 1 80 ? -5.756 7.529 -3.444 1.00 93.75 80 ARG A N 1
ATOM 608 C CA . ARG A 1 80 ? -6.246 8.837 -2.989 1.00 93.75 80 ARG A CA 1
ATOM 609 C C . ARG A 1 80 ? -7.768 8.842 -2.869 1.00 93.75 80 ARG A C 1
ATOM 611 O O . ARG A 1 80 ? -8.283 9.079 -1.783 1.00 93.75 80 ARG A O 1
ATOM 618 N N . ASN A 1 81 ? -8.475 8.450 -3.931 1.00 92.69 81 ASN A N 1
ATOM 619 C CA . ASN A 1 81 ? -9.936 8.344 -3.902 1.00 92.69 81 ASN A CA 1
ATOM 620 C C . ASN A 1 81 ? -10.419 7.389 -2.802 1.00 92.69 81 ASN A C 1
ATOM 622 O O . ASN A 1 81 ? -11.456 7.614 -2.185 1.00 92.69 81 ASN A O 1
ATOM 626 N N . ARG A 1 82 ? -9.694 6.296 -2.552 1.00 92.44 82 ARG A N 1
ATOM 627 C CA . ARG A 1 82 ? -10.049 5.340 -1.504 1.00 92.44 82 ARG A CA 1
ATOM 628 C C . ARG A 1 82 ? -9.870 5.933 -0.107 1.00 92.44 82 ARG A C 1
ATOM 630 O O . ARG A 1 82 ? -10.731 5.691 0.729 1.00 92.44 82 ARG A O 1
ATOM 637 N N . ILE A 1 83 ? -8.805 6.692 0.131 1.00 91.88 83 ILE A N 1
ATOM 638 C CA . ILE A 1 83 ? -8.544 7.380 1.404 1.00 91.88 83 ILE A CA 1
ATOM 639 C C . ILE A 1 83 ? -9.550 8.511 1.642 1.00 91.88 83 ILE A C 1
ATOM 641 O O . ILE A 1 83 ? -9.963 8.725 2.770 1.00 91.88 83 ILE A O 1
ATOM 645 N N . GLU A 1 84 ? -9.975 9.220 0.598 1.00 90.12 84 GLU A N 1
ATOM 646 C CA . GLU A 1 84 ? -10.962 10.302 0.730 1.00 90.12 84 GLU A CA 1
ATOM 647 C C . GLU A 1 84 ? -12.378 9.768 0.992 1.00 90.12 84 GLU A C 1
ATOM 649 O O . GLU A 1 84 ? -13.118 10.331 1.796 1.00 90.12 84 GLU A O 1
ATOM 654 N N . ASN A 1 85 ? -12.757 8.663 0.340 1.00 90.31 85 ASN A N 1
ATOM 655 C CA . ASN A 1 85 ? -14.099 8.086 0.469 1.00 90.31 85 ASN A CA 1
ATOM 656 C C . ASN A 1 85 ? -14.263 7.155 1.679 1.00 90.31 85 ASN A C 1
ATOM 658 O O . ASN A 1 85 ? -15.389 6.886 2.093 1.00 90.31 85 ASN A O 1
ATOM 662 N N . ASN A 1 86 ? -13.168 6.630 2.234 1.00 86.69 86 ASN A N 1
ATOM 663 C CA . ASN A 1 86 ? -13.199 5.710 3.370 1.00 86.69 86 ASN A CA 1
ATOM 664 C C . ASN A 1 86 ? -12.432 6.302 4.549 1.00 86.69 86 ASN A C 1
ATOM 666 O O . ASN A 1 86 ? -11.410 6.949 4.373 1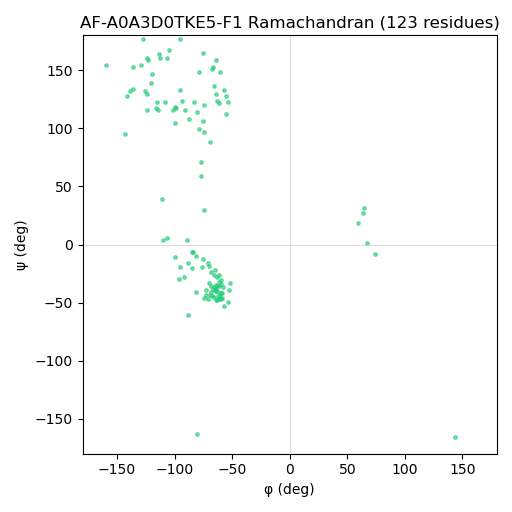.00 86.69 86 ASN A O 1
ATOM 670 N N . LYS A 1 87 ? -12.877 6.024 5.775 1.00 88.19 87 LYS A N 1
ATOM 671 C CA . LYS A 1 87 ? -12.174 6.451 6.993 1.00 88.19 87 LYS A CA 1
ATOM 672 C C . LYS A 1 87 ? -10.956 5.557 7.258 1.00 88.19 87 LYS A C 1
ATOM 674 O O . LYS A 1 87 ? -10.988 4.730 8.162 1.00 88.19 87 LYS A O 1
ATOM 679 N N . ILE A 1 88 ? -9.918 5.687 6.431 1.00 94.44 88 ILE A N 1
ATOM 680 C CA . ILE A 1 88 ? -8.645 4.976 6.598 1.00 94.44 88 ILE A CA 1
ATOM 681 C C . ILE A 1 88 ? -7.874 5.615 7.755 1.00 94.44 88 ILE A C 1
ATOM 683 O O . ILE A 1 88 ? -7.569 6.806 7.719 1.00 94.44 88 ILE A O 1
ATOM 687 N N . SER A 1 89 ? -7.574 4.826 8.784 1.00 94.38 89 SER A N 1
ATOM 688 C CA . SER A 1 89 ? -6.851 5.269 9.979 1.00 94.38 89 SER A CA 1
ATOM 689 C C . SER A 1 89 ? -5.357 4.963 9.891 1.00 94.38 89 SER A C 1
ATOM 691 O O . SER A 1 89 ? -4.546 5.733 10.412 1.00 94.38 89 SER A O 1
ATOM 693 N N . GLU A 1 90 ? -4.987 3.897 9.176 1.00 96.12 90 GLU A N 1
ATOM 694 C CA . GLU A 1 90 ? -3.601 3.467 9.030 1.00 96.12 90 GLU A CA 1
ATOM 695 C C . GLU A 1 90 ? -3.250 3.083 7.589 1.00 96.12 90 GLU A C 1
ATOM 697 O O . GLU A 1 90 ? -3.954 2.311 6.928 1.00 96.12 90 GLU A O 1
ATOM 702 N N . LEU A 1 91 ? -2.105 3.587 7.127 1.00 96.56 91 LEU A N 1
ATOM 703 C CA . LEU A 1 91 ? -1.482 3.206 5.867 1.00 96.56 91 LEU A CA 1
ATOM 704 C C . LEU A 1 91 ? -0.142 2.512 6.132 1.00 96.56 91 LEU A C 1
ATOM 706 O O . LEU A 1 91 ? 0.800 3.136 6.615 1.00 96.56 91 LEU A O 1
ATOM 710 N N . ILE A 1 92 ? -0.041 1.235 5.776 1.00 95.94 92 ILE A N 1
ATOM 711 C CA . ILE A 1 92 ? 1.181 0.439 5.924 1.00 95.94 92 ILE A CA 1
ATOM 712 C C . ILE A 1 92 ? 1.863 0.355 4.562 1.00 95.94 92 ILE A C 1
ATOM 714 O O . ILE A 1 92 ? 1.327 -0.224 3.619 1.00 95.94 92 ILE A O 1
ATOM 718 N N . LEU A 1 93 ? 3.056 0.925 4.441 1.00 95.88 93 LEU A N 1
ATOM 719 C CA . LEU A 1 93 ? 3.826 0.920 3.202 1.00 95.88 93 LEU A CA 1
ATOM 720 C C . LEU A 1 93 ? 4.682 -0.347 3.124 1.00 95.88 93 LEU A C 1
ATOM 722 O O . LEU A 1 93 ? 5.683 -0.487 3.829 1.00 95.88 93 LEU A O 1
ATOM 726 N N . ALA A 1 94 ? 4.277 -1.258 2.243 1.00 94.56 94 ALA A N 1
ATOM 727 C CA . ALA A 1 94 ? 4.913 -2.540 1.954 1.00 94.56 94 ALA A CA 1
ATOM 728 C C . ALA A 1 94 ? 5.538 -2.554 0.543 1.00 94.56 94 ALA A C 1
ATOM 730 O O . ALA A 1 94 ? 5.456 -3.536 -0.195 1.00 94.56 94 ALA A O 1
ATOM 731 N N . THR A 1 95 ? 6.136 -1.429 0.148 1.00 92.81 95 THR A N 1
ATOM 732 C CA . THR A 1 95 ? 6.978 -1.315 -1.055 1.00 92.81 95 THR A CA 1
ATOM 733 C C . THR A 1 95 ? 8.263 -2.122 -0.891 1.00 92.81 95 THR A C 1
ATOM 735 O O . THR A 1 95 ? 8.786 -2.218 0.221 1.00 92.81 95 THR A O 1
ATOM 738 N N . ASN A 1 96 ? 8.825 -2.609 -1.991 1.00 90.44 96 ASN A N 1
ATOM 739 C CA . ASN A 1 96 ? 10.058 -3.384 -2.007 1.00 90.44 96 ASN A CA 1
ATOM 740 C C . ASN A 1 96 ? 11.246 -2.572 -1.438 1.00 90.44 96 ASN A C 1
ATOM 742 O O . ASN A 1 96 ? 11.299 -1.351 -1.627 1.00 90.44 96 ASN A O 1
ATOM 746 N N . PRO A 1 97 ? 12.240 -3.219 -0.796 1.00 89.12 97 PRO A N 1
ATOM 747 C CA . PRO A 1 97 ? 13.452 -2.571 -0.283 1.00 89.12 97 PRO A CA 1
ATOM 748 C C . PRO A 1 97 ? 14.443 -2.262 -1.414 1.00 89.12 97 PRO A C 1
ATOM 750 O O . PRO A 1 97 ? 15.560 -2.766 -1.471 1.00 89.12 97 PRO A O 1
ATOM 753 N N . THR A 1 98 ? 13.995 -1.474 -2.384 1.00 91.00 98 THR A N 1
ATOM 754 C CA . THR A 1 98 ? 14.796 -1.003 -3.516 1.00 91.00 98 THR A CA 1
ATOM 755 C C . THR A 1 98 ? 14.745 0.516 -3.554 1.00 91.00 98 THR A C 1
ATOM 757 O O . THR A 1 98 ? 13.798 1.105 -3.040 1.00 91.00 98 THR A O 1
ATOM 760 N N . VAL A 1 99 ? 15.692 1.161 -4.239 1.00 91.31 99 VAL A N 1
ATOM 761 C CA . VAL A 1 99 ? 15.704 2.630 -4.401 1.00 91.31 99 VAL A CA 1
ATOM 762 C C . VAL A 1 99 ? 14.365 3.154 -4.946 1.00 91.31 99 VAL A C 1
ATOM 764 O O . VAL A 1 99 ? 13.848 4.165 -4.475 1.00 91.31 99 VAL A O 1
ATOM 767 N N . LYS A 1 100 ? 13.752 2.431 -5.895 1.00 93.00 100 LYS A N 1
ATOM 768 C CA . LYS A 1 100 ? 12.431 2.772 -6.453 1.00 93.00 100 LYS A CA 1
ATOM 769 C C . LYS A 1 100 ? 11.313 2.621 -5.422 1.00 93.00 100 LYS A C 1
ATOM 771 O O . LYS A 1 100 ? 10.461 3.502 -5.298 1.00 93.00 100 LYS A O 1
ATOM 776 N N . GLY A 1 101 ? 11.325 1.532 -4.658 1.00 93.44 101 GLY A N 1
ATOM 777 C CA . GLY A 1 101 ? 10.354 1.307 -3.587 1.00 93.44 101 GLY A CA 1
ATOM 778 C C . GLY A 1 101 ? 10.482 2.336 -2.461 1.00 93.44 101 GLY A C 1
ATOM 779 O O . GLY A 1 101 ? 9.478 2.857 -1.987 1.00 93.44 101 GLY A O 1
ATOM 780 N N . GLU A 1 102 ? 11.706 2.727 -2.097 1.00 92.19 102 GLU A N 1
ATOM 781 C CA . GLU A 1 102 ? 11.974 3.802 -1.137 1.00 92.19 102 GLU A CA 1
ATOM 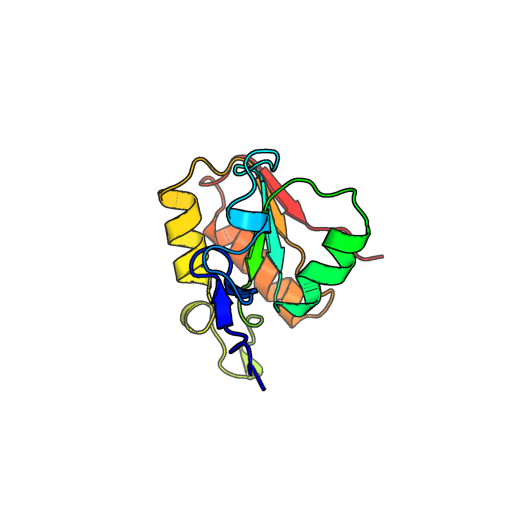782 C C . GLU A 1 102 ? 11.478 5.161 -1.607 1.00 92.19 102 GLU A C 1
ATOM 784 O O . GLU A 1 102 ? 10.763 5.828 -0.858 1.00 92.19 102 GLU A O 1
ATOM 789 N N . ALA A 1 103 ? 11.783 5.541 -2.848 1.00 93.00 103 ALA A N 1
ATOM 790 C CA . ALA A 1 103 ? 11.269 6.772 -3.435 1.00 93.00 103 ALA A CA 1
ATOM 791 C C . ALA A 1 103 ? 9.732 6.783 -3.453 1.00 93.00 103 ALA A C 1
ATOM 793 O O . ALA A 1 103 ? 9.106 7.785 -3.109 1.00 93.00 103 ALA A O 1
ATOM 794 N N . THR A 1 104 ? 9.119 5.645 -3.791 1.00 94.88 104 THR A N 1
ATOM 795 C CA . THR A 1 104 ? 7.658 5.485 -3.801 1.00 94.88 104 THR A CA 1
ATOM 796 C C . THR A 1 104 ? 7.067 5.633 -2.406 1.00 94.88 104 THR A C 1
ATOM 798 O O . THR A 1 104 ? 6.107 6.376 -2.223 1.00 94.88 104 THR A O 1
ATOM 801 N N . ALA A 1 105 ? 7.638 4.963 -1.406 1.00 94.94 105 ALA A N 1
ATOM 802 C CA . ALA A 1 105 ? 7.162 5.052 -0.035 1.00 94.94 105 ALA A CA 1
ATOM 803 C C . ALA A 1 105 ? 7.287 6.473 0.523 1.00 94.94 105 ALA A C 1
ATOM 805 O O . ALA A 1 105 ? 6.334 6.972 1.117 1.00 94.94 105 ALA A O 1
ATOM 806 N N . LEU A 1 106 ? 8.422 7.139 0.292 1.00 93.56 106 LEU A N 1
ATOM 807 C CA . LEU A 1 106 ? 8.634 8.521 0.719 1.00 93.56 106 LEU A CA 1
ATOM 808 C C . LEU A 1 106 ? 7.612 9.466 0.075 1.00 93.56 106 LEU A C 1
ATOM 810 O O . LEU A 1 106 ? 7.018 10.295 0.761 1.00 93.56 106 LEU A O 1
ATOM 814 N N . TYR A 1 107 ? 7.361 9.302 -1.224 1.00 95.19 107 TYR A N 1
ATOM 815 C CA . TYR A 1 107 ? 6.337 10.071 -1.922 1.00 95.19 107 TYR A CA 1
ATOM 816 C C . TYR A 1 107 ? 4.945 9.857 -1.306 1.00 95.19 107 TYR A C 1
ATOM 818 O O . TYR A 1 107 ? 4.248 10.828 -1.025 1.00 95.19 107 TYR A O 1
ATOM 826 N N . LEU A 1 108 ? 4.547 8.608 -1.037 1.00 95.44 108 LEU A N 1
ATOM 827 C CA . LEU A 1 108 ? 3.244 8.306 -0.429 1.00 95.44 108 LEU A CA 1
ATOM 828 C C . LEU A 1 108 ? 3.123 8.874 0.991 1.00 95.44 10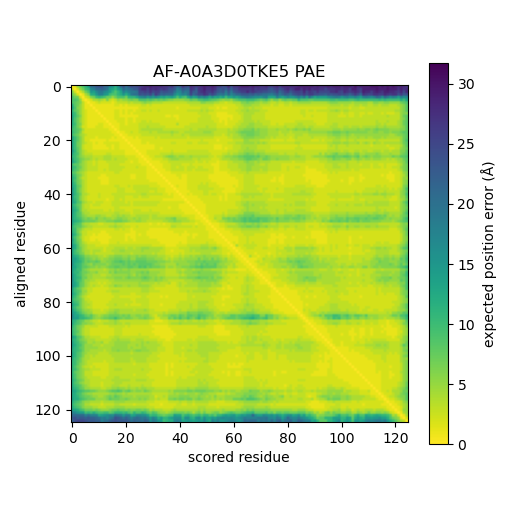8 LEU A C 1
ATOM 830 O O . LEU A 1 108 ? 2.061 9.375 1.356 1.00 95.44 108 LEU A O 1
ATOM 834 N N . GLN A 1 109 ? 4.201 8.835 1.782 1.00 95.06 109 GLN A N 1
ATOM 835 C CA . GLN A 1 109 ? 4.236 9.467 3.104 1.00 95.06 109 GLN A CA 1
ATOM 836 C C . GLN A 1 109 ? 3.969 10.969 3.010 1.00 95.06 109 GLN A C 1
ATOM 838 O O . GLN A 1 109 ? 3.165 11.484 3.777 1.00 95.06 109 GLN A O 1
ATOM 843 N N . GLN A 1 110 ? 4.608 11.661 2.064 1.00 94.69 110 GLN A N 1
ATOM 844 C CA . GLN A 1 110 ? 4.424 13.100 1.863 1.00 94.69 110 GLN A CA 1
ATOM 845 C C . GLN A 1 110 ? 3.030 13.432 1.316 1.00 94.69 110 GLN A C 1
ATOM 847 O O . GLN A 1 110 ? 2.378 14.350 1.806 1.00 94.69 110 GLN A O 1
ATOM 852 N N . GLU A 1 111 ? 2.545 12.663 0.342 1.00 94.25 111 GLU A N 1
ATOM 853 C CA . GLU A 1 111 ? 1.236 12.851 -0.295 1.00 94.25 111 GLU A CA 1
ATOM 854 C C . GLU A 1 111 ? 0.067 12.712 0.696 1.00 94.25 111 GLU A C 1
ATOM 856 O O . GLU A 1 111 ? -0.943 13.419 0.579 1.00 94.25 111 GLU A O 1
ATOM 861 N N . PHE A 1 112 ? 0.193 11.801 1.667 1.00 94.56 112 PHE A N 1
ATOM 862 C CA . PHE A 1 112 ? -0.850 11.505 2.653 1.00 94.56 112 PHE A CA 1
ATOM 863 C C . PHE A 1 112 ? -0.553 12.034 4.061 1.00 94.56 112 PHE A C 1
ATOM 865 O O . PHE A 1 112 ? -1.348 11.807 4.979 1.00 94.56 112 PHE A O 1
ATOM 872 N N . ALA A 1 113 ? 0.536 12.786 4.236 1.00 92.81 113 ALA A N 1
ATOM 873 C CA . ALA A 1 113 ? 0.854 13.456 5.490 1.00 92.81 113 ALA A CA 1
ATOM 874 C C . ALA A 1 113 ? -0.312 14.354 5.932 1.00 92.81 113 ALA A C 1
ATOM 876 O O . ALA A 1 113 ? -0.829 15.161 5.160 1.00 92.81 113 ALA A O 1
ATOM 877 N N . GLY A 1 114 ? -0.762 14.184 7.177 1.00 89.94 114 GLY A N 1
ATOM 878 C CA . GLY A 1 114 ? -1.887 14.935 7.743 1.00 89.94 114 GLY A CA 1
ATOM 879 C C . GLY A 1 114 ? -3.278 14.528 7.234 1.00 89.94 114 GLY A C 1
ATOM 880 O O . GLY A 1 114 ? -4.267 14.988 7.798 1.00 89.94 114 GLY A O 1
ATOM 881 N N . LYS A 1 115 ? -3.380 13.654 6.219 1.00 91.12 115 LYS A N 1
ATOM 882 C CA . LYS A 1 115 ? -4.659 13.095 5.734 1.00 91.12 115 LYS A CA 1
ATOM 883 C C . LYS A 1 115 ? -5.019 11.775 6.421 1.00 91.12 115 LYS A C 1
ATOM 885 O O . LYS A 1 115 ? -6.195 11.454 6.539 1.00 91.12 115 LYS A O 1
ATOM 890 N N . ILE A 1 116 ? -4.012 11.019 6.860 1.00 92.00 116 ILE A N 1
ATOM 891 C CA . ILE A 1 116 ? -4.159 9.733 7.555 1.00 92.00 116 ILE A CA 1
ATOM 892 C C . ILE A 1 116 ? -3.507 9.851 8.930 1.00 92.00 116 ILE A C 1
ATOM 894 O O . ILE A 1 116 ? -2.434 10.441 9.061 1.00 92.00 116 ILE A O 1
ATOM 898 N N . SER A 1 117 ? -4.147 9.287 9.955 1.00 91.38 117 SER A N 1
ATOM 899 C CA . SER A 1 117 ? -3.670 9.371 11.339 1.00 91.38 117 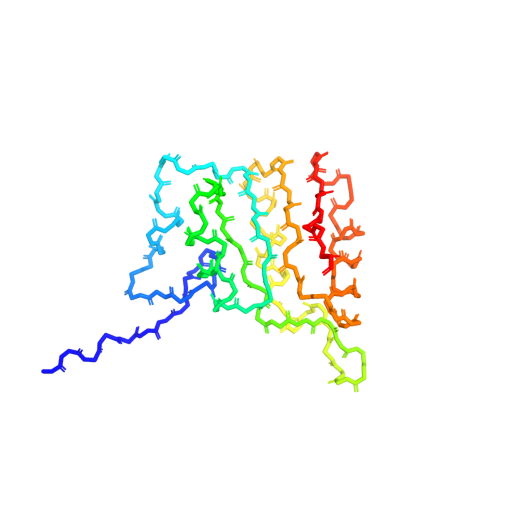SER A CA 1
ATOM 900 C C . SER A 1 117 ? -2.331 8.672 11.550 1.00 91.38 117 SER A C 1
ATOM 902 O O . SER A 1 117 ? -1.524 9.115 12.364 1.00 91.38 117 SER A O 1
ATOM 904 N N . THR A 1 118 ? -2.084 7.565 10.853 1.00 95.38 118 THR A N 1
ATOM 905 C CA . THR A 1 118 ? -0.862 6.780 11.017 1.00 95.38 118 THR A CA 1
ATOM 906 C C . THR A 1 118 ? -0.370 6.267 9.670 1.00 95.38 118 THR A C 1
ATOM 908 O O . THR A 1 118 ? -1.117 5.659 8.909 1.00 95.38 118 THR A O 1
ATOM 911 N N . ILE A 1 119 ? 0.906 6.513 9.368 1.00 96.12 119 ILE A N 1
ATOM 912 C CA . ILE A 1 119 ? 1.584 5.943 8.202 1.00 96.12 119 ILE A CA 1
ATOM 913 C C . ILE A 1 119 ? 2.818 5.204 8.706 1.00 96.12 119 ILE A C 1
ATOM 915 O O . ILE A 1 119 ? 3.728 5.818 9.262 1.00 96.12 119 ILE A O 1
ATOM 919 N N . THR A 1 120 ? 2.845 3.889 8.525 1.00 93.94 120 THR A N 1
ATOM 920 C CA . THR A 1 120 ? 3.960 3.023 8.920 1.00 93.94 120 THR A CA 1
ATOM 921 C C . THR A 1 120 ? 4.644 2.449 7.688 1.00 93.94 120 THR A C 1
ATOM 923 O O . THR A 1 120 ? 4.096 2.431 6.585 1.00 93.94 120 THR A O 1
ATOM 926 N N . ARG A 1 121 ? 5.881 1.987 7.853 1.00 89.56 121 ARG A N 1
ATOM 927 C CA . ARG A 1 121 ? 6.610 1.266 6.812 1.00 89.56 121 ARG A CA 1
ATOM 928 C C . ARG A 1 121 ? 7.084 -0.057 7.379 1.00 89.56 121 ARG A C 1
ATOM 930 O O . ARG A 1 121 ? 7.627 -0.083 8.481 1.00 89.56 121 ARG A O 1
ATOM 937 N N . LEU A 1 122 ? 6.865 -1.143 6.640 1.00 84.00 122 LEU A N 1
ATOM 938 C CA . LEU A 1 122 ? 7.391 -2.442 7.045 1.00 84.00 122 LEU A CA 1
ATOM 939 C C . LEU A 1 122 ? 8.917 -2.370 7.057 1.00 84.00 122 LEU A C 1
ATOM 941 O O . LEU A 1 122 ? 9.539 -2.005 6.056 1.00 84.00 122 LEU A O 1
ATOM 945 N N . ALA A 1 123 ? 9.505 -2.693 8.208 1.00 64.75 123 ALA A N 1
ATOM 946 C CA . ALA A 1 123 ? 10.946 -2.795 8.345 1.00 64.75 123 ALA A CA 1
ATOM 947 C C . ALA A 1 123 ? 11.449 -3.899 7.409 1.00 64.75 123 ALA A C 1
ATOM 949 O O . ALA A 1 123 ? 11.008 -5.045 7.493 1.00 64.75 123 ALA A O 1
ATOM 950 N N . CYS A 1 124 ? 12.354 -3.536 6.507 1.00 57.53 124 CYS A N 1
ATOM 951 C CA . CYS A 1 124 ? 13.132 -4.491 5.735 1.00 57.53 124 CYS A CA 1
ATOM 952 C C . CYS A 1 124 ? 14.498 -4.582 6.416 1.00 57.53 124 CYS A C 1
ATOM 954 O O . CYS A 1 124 ? 15.160 -3.557 6.578 1.00 57.53 124 CYS A O 1
ATOM 956 N N . GLY A 1 125 ? 14.842 -5.776 6.897 1.00 42.25 125 GLY A N 1
ATOM 957 C CA . GLY A 1 125 ? 16.148 -6.098 7.476 1.00 42.25 125 GLY A CA 1
ATOM 958 C C . GLY A 1 125 ? 17.061 -6.759 6.461 1.00 42.25 125 GLY A C 1
ATOM 959 O O . GLY A 1 125 ? 16.524 -7.335 5.486 1.00 42.25 125 GLY A O 1
#

Nearest PDB structures (foldseek):
  3vdp-assembly2_C  TM=9.558E-01  e=1.682E-14  Caldanaerobacter subterraneus subsp. tengcongensis MB4
  3ve5-assembly1_A  TM=9.460E-01  e=6.255E-14  Caldanaerobacter subterraneus subsp. tengcongensis MB4
  5z2v-assembly1_A  TM=9.522E-01  e=5.485E-14  Pseudomonas aeruginosa PAO1
  4o6p-assembly1_C  TM=9.330E-01  e=1.206E-13  Caldanaerobacter subterraneus subsp. tengcongensis MB4
  4o6o-assembly1_B  TM=9.054E-01  e=1.206E-13  Caldanaerobacter subterraneus subsp. tengcongensis MB4

Radius of gyration: 14.28 Å; Cα contacts (8 Å, |Δi|>4): 196; chains: 1; bounding box: 33×40×31 Å

Mean predicted aligned error: 4.36 Å

pLDDT: mean 90.87, std 9.89, range [41.09, 97.62]

Solvent-accessible surface area (backbone atoms only — not comparable to full-atom values): 7130 Å² total; per-residue (Å²): 133,85,77,72,67,75,39,63,16,84,82,29,45,30,78,25,81,48,80,62,25,73,68,77,66,37,83,89,37,41,80,32,33,37,38,36,24,28,42,48,75,60,49,53,68,54,57,72,65,66,75,68,53,48,32,61,35,28,25,74,48,58,37,29,79,90,79,71,33,52,61,86,79,30,41,48,64,60,49,51,54,48,52,75,77,37,84,42,46,34,39,36,39,53,46,57,98,41,77,38,23,48,52,34,48,54,49,52,51,62,76,41,58,89,74,39,84,37,78,50,65,68,86,79,131

Sequence (125 aa):
QVKEQIRYCSVCSGFTDIDPCAICSHSSRDQQQVCVVEQPNNIFPIEKSGVFKGVYHVLMGAISPLDGIGPEQLNVKKLRNRIENNKISELILATNPTVKGEATALYLQQEFAGKISTITRLACG